Protein AF-A0A151BG47-F1 (afdb_monomer)

Structure (mmCIF, N/CA/C/O backbone):
data_AF-A0A151BG47-F1
#
_entry.id   AF-A0A151BG47-F1
#
loop_
_atom_site.group_PDB
_atom_site.id
_atom_site.type_symbol
_atom_site.label_atom_id
_atom_site.label_alt_id
_atom_site.label_comp_id
_atom_site.label_asym_id
_atom_site.label_entity_id
_atom_site.label_seq_id
_atom_site.pdbx_PDB_ins_code
_atom_site.Cartn_x
_at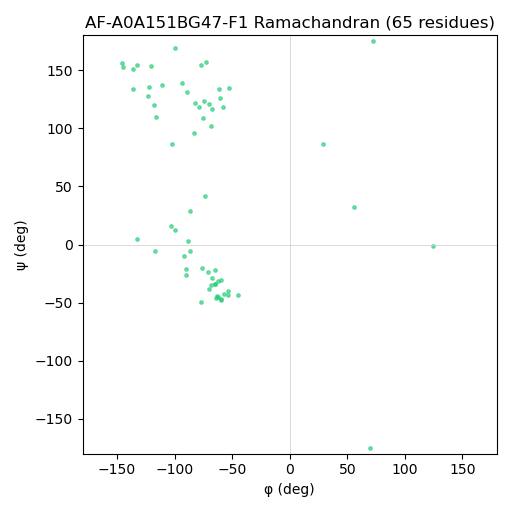om_site.Cartn_y
_atom_site.Cartn_z
_atom_site.occupancy
_atom_site.B_iso_or_equiv
_atom_site.auth_seq_id
_atom_site.auth_comp_id
_atom_site.auth_asym_id
_atom_site.auth_atom_id
_atom_site.pdbx_PDB_model_num
ATOM 1 N N . MET A 1 1 ? 11.605 1.610 -28.515 1.00 40.31 1 MET A N 1
ATOM 2 C CA . MET A 1 1 ? 12.375 2.013 -27.318 1.00 40.31 1 MET A CA 1
ATOM 3 C C . MET A 1 1 ? 13.862 1.892 -27.644 1.00 40.31 1 MET A C 1
ATOM 5 O O . MET A 1 1 ? 14.306 0.804 -27.969 1.00 40.31 1 MET A O 1
ATOM 9 N N . LYS A 1 2 ? 14.583 3.021 -27.687 1.00 54.09 2 LYS A N 1
ATOM 10 C CA . LYS A 1 2 ? 16.033 3.155 -27.977 1.00 54.09 2 LYS A CA 1
ATOM 11 C C . LYS A 1 2 ? 16.737 4.072 -26.950 1.00 54.09 2 LYS A C 1
ATOM 13 O O . LYS A 1 2 ? 17.900 4.403 -27.117 1.00 54.09 2 LYS A O 1
ATOM 18 N N . SER A 1 3 ? 16.010 4.527 -25.927 1.00 70.88 3 SER A N 1
ATOM 19 C CA . SER A 1 3 ? 16.434 5.553 -24.961 1.00 70.88 3 SER A CA 1
ATOM 20 C C . SER A 1 3 ? 17.416 5.043 -23.908 1.00 70.88 3 SER A C 1
ATOM 22 O O . SER A 1 3 ? 18.140 5.832 -23.315 1.00 70.88 3 SER A O 1
ATOM 24 N N . PHE A 1 4 ? 17.461 3.729 -23.699 1.00 77.19 4 PHE A N 1
ATOM 25 C CA . PHE A 1 4 ? 18.396 3.066 -22.803 1.00 77.19 4 PHE A CA 1
ATOM 26 C C . PHE A 1 4 ? 19.169 2.034 -23.625 1.00 77.19 4 PHE A C 1
ATOM 28 O O . PHE A 1 4 ? 18.561 1.230 -24.333 1.00 77.19 4 PHE A O 1
ATOM 35 N N . SER A 1 5 ? 20.501 2.066 -23.563 1.00 85.44 5 SER A N 1
ATOM 36 C CA . SER A 1 5 ? 21.413 1.229 -24.363 1.00 85.44 5 SER A CA 1
ATOM 37 C C . SER A 1 5 ? 21.471 -0.239 -23.905 1.00 85.44 5 SER A C 1
ATOM 39 O O . SER A 1 5 ? 22.543 -0.835 -23.857 1.00 85.44 5 SER A O 1
ATOM 41 N N . ILE A 1 6 ? 20.327 -0.834 -23.562 1.00 86.25 6 ILE A N 1
ATOM 42 C CA . I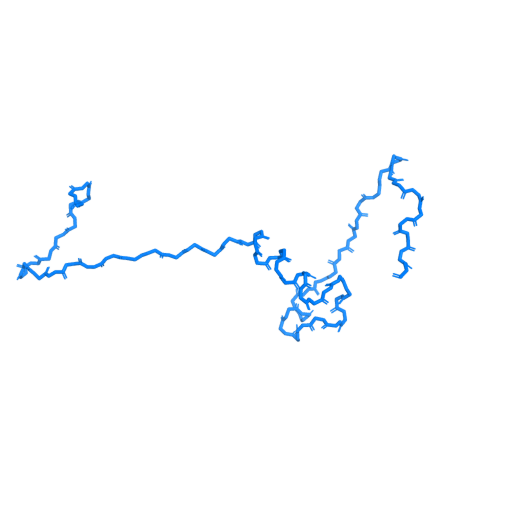LE A 1 6 ? 20.212 -2.234 -23.136 1.00 86.25 6 ILE A CA 1
ATOM 43 C C . ILE A 1 6 ? 20.158 -3.116 -24.391 1.00 86.25 6 ILE A C 1
ATOM 45 O O . ILE A 1 6 ? 19.297 -2.921 -25.250 1.00 86.25 6 ILE A O 1
ATOM 49 N N . ARG A 1 7 ? 21.099 -4.059 -24.522 1.00 86.75 7 ARG A N 1
ATOM 50 C CA . ARG A 1 7 ? 21.272 -4.920 -25.706 1.00 86.75 7 ARG A CA 1
ATOM 51 C C . ARG A 1 7 ? 21.520 -6.372 -25.298 1.00 86.75 7 ARG A C 1
ATOM 53 O O . ARG A 1 7 ? 22.091 -6.625 -24.243 1.00 86.75 7 ARG A O 1
ATOM 60 N N . GLU A 1 8 ? 21.123 -7.309 -26.155 1.00 87.81 8 GLU A N 1
ATOM 61 C CA . GLU A 1 8 ? 21.395 -8.745 -26.009 1.00 87.81 8 GLU A CA 1
ATOM 62 C C . GLU A 1 8 ? 22.396 -9.190 -27.090 1.00 87.81 8 GLU A C 1
ATOM 64 O O . GLU A 1 8 ? 22.313 -8.759 -28.240 1.00 87.81 8 GLU A O 1
ATOM 69 N N . ALA A 1 9 ? 23.383 -10.010 -26.716 1.00 88.81 9 ALA A N 1
ATOM 70 C CA . ALA A 1 9 ? 24.550 -10.315 -27.553 1.00 88.81 9 ALA A CA 1
ATOM 71 C C . ALA A 1 9 ? 24.251 -11.203 -28.775 1.00 88.81 9 ALA A C 1
ATOM 73 O O . ALA A 1 9 ? 24.995 -11.176 -29.752 1.00 88.81 9 ALA A O 1
ATOM 74 N N . LYS A 1 10 ? 23.177 -11.996 -28.732 1.00 91.75 10 LYS A N 1
ATOM 75 C CA . LYS A 1 10 ? 22.722 -12.892 -29.805 1.00 91.75 10 LYS A CA 1
ATOM 76 C C . LYS A 1 10 ? 21.519 -12.320 -30.564 1.00 91.75 10 LYS A C 1
ATOM 78 O O . LYS A 1 10 ? 20.847 -13.055 -31.284 1.00 91.75 10 LYS A O 1
ATOM 83 N N . ASN A 1 11 ? 21.264 -11.019 -30.411 1.00 83.12 11 ASN A N 1
ATOM 84 C CA . ASN A 1 11 ? 20.183 -10.280 -31.053 1.00 83.12 11 ASN A CA 1
ATOM 85 C C . ASN A 1 11 ? 18.775 -10.863 -30.801 1.00 83.12 11 ASN A C 1
ATOM 87 O O . ASN A 1 11 ? 17.888 -10.794 -31.654 1.00 83.12 11 ASN A O 1
ATOM 91 N N . ARG A 1 12 ? 18.567 -11.464 -29.628 1.00 91.44 12 ARG A N 1
ATOM 92 C CA . ARG A 1 12 ? 17.278 -12.009 -29.194 1.00 91.44 12 ARG A CA 1
ATOM 93 C C . ARG A 1 12 ? 16.337 -10.888 -28.734 1.00 91.44 12 ARG A C 1
ATOM 95 O O . ARG A 1 12 ? 16.808 -9.850 -28.262 1.00 91.44 12 ARG A O 1
ATOM 102 N N . PRO A 1 13 ? 15.009 -11.099 -28.797 1.00 8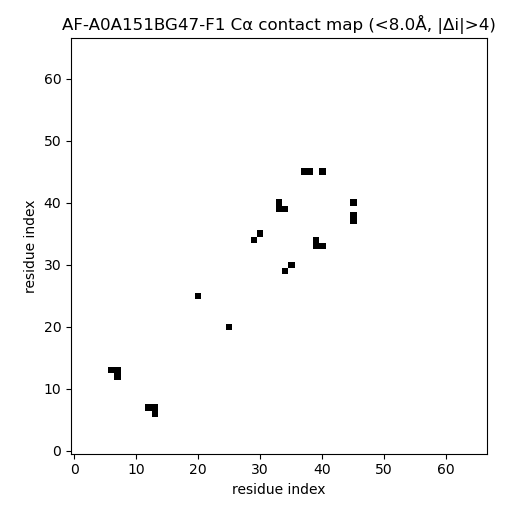9.69 13 PRO A N 1
ATOM 103 C CA . PRO A 1 13 ? 14.049 -10.137 -28.269 1.00 89.69 13 PRO A CA 1
ATOM 104 C C . PRO A 1 13 ? 14.238 -9.913 -26.763 1.00 89.69 13 PRO A C 1
ATOM 106 O O . PRO A 1 13 ? 14.220 -10.861 -25.977 1.00 89.69 13 PRO A O 1
ATOM 109 N N . LEU A 1 14 ? 14.395 -8.648 -26.369 1.00 88.44 14 LEU A N 1
ATOM 110 C CA . LEU A 1 14 ? 14.382 -8.214 -24.974 1.00 88.44 14 LEU A CA 1
ATOM 111 C C .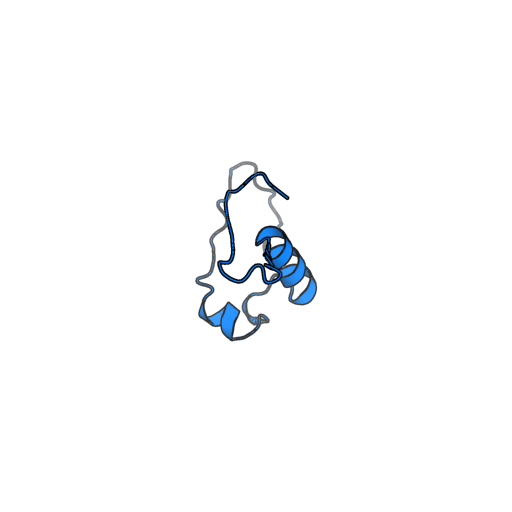 LEU A 1 14 ? 12.976 -7.771 -24.575 1.00 88.44 14 LEU A C 1
ATOM 113 O O . LEU A 1 14 ? 12.308 -7.052 -25.317 1.00 88.44 14 LEU A O 1
ATOM 117 N N . TRP A 1 15 ? 12.571 -8.153 -23.368 1.00 90.75 15 TRP A N 1
ATOM 118 C CA . TRP A 1 15 ? 11.268 -7.829 -22.800 1.00 90.75 15 TRP A CA 1
ATOM 119 C C . TRP A 1 15 ? 11.466 -7.083 -21.485 1.00 90.75 15 TRP A C 1
ATOM 121 O O . TRP A 1 15 ? 12.294 -7.476 -20.663 1.00 90.75 15 TRP A O 1
ATOM 131 N N . THR A 1 16 ? 10.712 -6.009 -21.282 1.00 91.06 16 THR A N 1
ATOM 132 C CA . THR A 1 16 ? 10.681 -5.265 -20.021 1.00 91.06 16 THR A CA 1
ATOM 133 C C . THR A 1 16 ? 9.264 -5.261 -19.468 1.00 91.06 16 THR A C 1
ATOM 135 O O . THR A 1 16 ? 8.288 -5.382 -20.208 1.00 91.06 16 THR A O 1
ATOM 138 N N . GLY A 1 17 ? 9.151 -5.134 -18.151 1.00 92.62 17 GLY A N 1
ATOM 139 C CA . GLY A 1 17 ? 7.873 -5.021 -17.465 1.00 92.62 17 GLY A CA 1
ATOM 140 C C . GLY A 1 17 ? 7.998 -4.097 -16.266 1.00 92.62 17 GLY A C 1
ATOM 141 O O . GLY A 1 17 ? 9.074 -3.951 -15.685 1.00 92.62 17 GLY A O 1
ATOM 142 N N . CYS A 1 18 ? 6.890 -3.470 -15.897 1.00 95.38 18 CYS A N 1
ATOM 143 C CA . CYS A 1 18 ? 6.763 -2.720 -14.658 1.00 95.38 18 CYS A CA 1
ATOM 144 C C . CYS A 1 18 ? 5.457 -3.111 -13.964 1.00 95.38 18 CYS A C 1
ATOM 146 O O . CYS A 1 18 ? 4.504 -3.556 -14.603 1.00 95.38 18 CYS A O 1
ATOM 148 N N . THR A 1 19 ? 5.416 -2.950 -12.645 1.00 95.62 19 THR A N 1
ATOM 149 C CA . THR A 1 19 ? 4.176 -3.058 -11.877 1.00 95.62 19 THR A CA 1
ATOM 150 C C . THR A 1 19 ? 4.110 -1.929 -10.863 1.00 95.62 19 THR A C 1
ATOM 152 O O . THR A 1 19 ? 5.098 -1.617 -10.197 1.00 95.62 19 THR A O 1
ATOM 155 N N . GLY A 1 20 ? 2.947 -1.287 -10.785 1.00 95.56 20 GLY A N 1
ATOM 156 C CA . GLY A 1 20 ? 2.668 -0.196 -9.863 1.00 95.56 20 GLY A CA 1
ATOM 157 C C . GLY A 1 20 ? 1.570 -0.605 -8.894 1.00 95.56 20 GLY A C 1
ATOM 158 O O . GLY A 1 20 ? 0.407 -0.713 -9.275 1.00 95.56 20 GLY A O 1
ATOM 159 N N . LEU A 1 21 ? 1.928 -0.804 -7.628 1.00 96.19 21 LEU A N 1
ATOM 160 C CA . LEU A 1 21 ? 0.977 -1.118 -6.563 1.00 96.19 21 LEU A CA 1
ATOM 161 C C . LEU A 1 21 ? 0.718 0.142 -5.734 1.00 96.19 21 LEU A C 1
ATOM 163 O O . LEU A 1 21 ? 1.383 0.405 -4.735 1.00 96.19 21 LEU A O 1
ATOM 167 N N . GLY A 1 22 ? -0.238 0.955 -6.183 1.00 97.19 22 GLY A N 1
ATOM 168 C CA . GLY A 1 22 ? -0.579 2.218 -5.529 1.00 97.19 22 GLY A CA 1
ATOM 169 C C . GLY A 1 22 ? -1.239 1.999 -4.169 1.00 97.19 22 GLY A C 1
ATOM 170 O O . GLY A 1 22 ? -2.434 1.707 -4.108 1.00 97.19 22 GLY A O 1
ATOM 171 N N . VAL A 1 23 ? -0.483 2.181 -3.083 1.00 97.19 23 VAL A N 1
ATOM 172 C CA . VAL A 1 23 ? -0.932 1.905 -1.704 1.00 97.19 23 VAL A CA 1
ATOM 173 C C . VAL A 1 23 ? -2.238 2.627 -1.364 1.00 97.19 23 VAL A C 1
ATOM 175 O O . VAL A 1 23 ?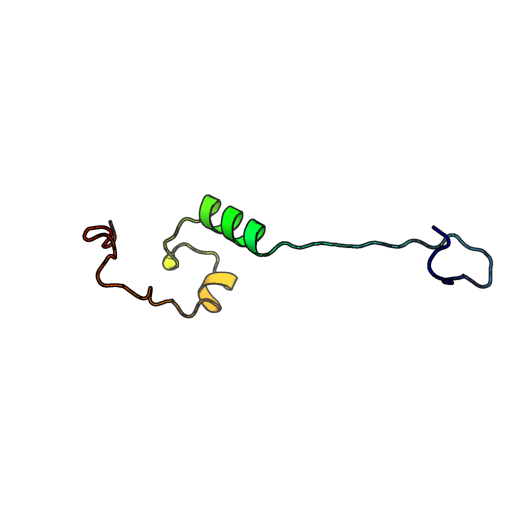 -3.129 2.016 -0.786 1.00 97.19 23 VAL A O 1
ATOM 178 N N . THR A 1 24 ? -2.415 3.876 -1.799 1.00 98.25 24 THR A N 1
ATOM 179 C CA . THR A 1 24 ? -3.659 4.634 -1.581 1.00 98.25 24 THR A CA 1
ATOM 180 C C . THR A 1 24 ? -4.887 3.915 -2.144 1.00 98.25 24 THR A C 1
ATOM 182 O O . THR A 1 24 ? -5.912 3.833 -1.472 1.00 98.25 24 THR A O 1
ATOM 185 N N . ARG A 1 25 ? -4.785 3.334 -3.350 1.00 97.88 25 ARG A N 1
ATOM 186 C CA . ARG A 1 25 ? -5.886 2.561 -3.948 1.00 97.88 25 ARG A CA 1
ATOM 187 C C . ARG A 1 25 ? -6.124 1.245 -3.225 1.00 97.88 25 ARG A C 1
ATOM 189 O O . ARG A 1 25 ? -7.273 0.858 -3.058 1.00 97.88 25 ARG A O 1
ATOM 196 N N . TRP A 1 26 ? -5.056 0.582 -2.792 1.00 97.25 26 TRP A N 1
ATOM 197 C CA . TRP A 1 26 ? -5.164 -0.640 -2.002 1.00 97.25 26 TRP A CA 1
ATOM 198 C C . TRP A 1 26 ? -5.874 -0.390 -0.673 1.00 97.25 26 TRP A C 1
ATOM 200 O O . TRP A 1 26 ? -6.777 -1.141 -0.330 1.00 97.25 26 TRP A O 1
ATOM 210 N N . VAL A 1 27 ? -5.524 0.685 0.036 1.00 97.19 27 VAL A N 1
ATOM 211 C CA . VAL A 1 27 ? -6.182 1.069 1.292 1.00 97.19 27 VAL A CA 1
ATOM 212 C C . VAL A 1 27 ? -7.649 1.426 1.052 1.00 97.19 27 VAL A C 1
ATOM 214 O O . VAL A 1 27 ? -8.509 0.923 1.768 1.00 97.19 27 VAL A O 1
ATOM 217 N N . ALA A 1 28 ? -7.955 2.227 0.026 1.00 98.06 28 ALA A N 1
ATOM 218 C CA . ALA A 1 28 ? -9.336 2.584 -0.300 1.00 98.06 28 ALA A CA 1
ATOM 219 C C . ALA A 1 28 ? -10.195 1.348 -0.621 1.00 98.06 28 ALA A C 1
ATOM 221 O O . ALA A 1 28 ? -11.278 1.192 -0.062 1.00 98.06 28 ALA A O 1
ATOM 222 N N . ALA A 1 29 ? -9.695 0.4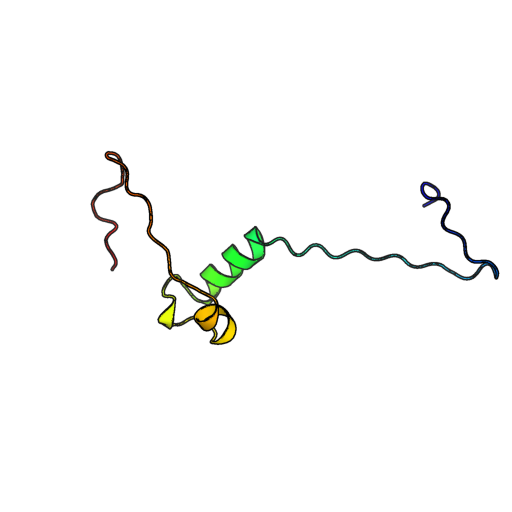45 -1.471 1.00 98.19 29 ALA A N 1
ATOM 223 C CA . ALA A 1 29 ? -10.392 -0.795 -1.806 1.00 98.19 29 ALA A CA 1
ATOM 224 C C . ALA A 1 29 ? -10.558 -1.703 -0.579 1.00 98.19 29 ALA A C 1
ATOM 226 O O . ALA A 1 29 ? -11.648 -2.206 -0.332 1.00 98.19 29 ALA A O 1
ATOM 227 N N . PHE A 1 30 ? -9.501 -1.862 0.220 1.00 97.88 30 PHE A N 1
ATOM 228 C CA . PHE A 1 30 ? -9.515 -2.681 1.428 1.00 97.88 30 PHE A CA 1
ATOM 229 C C . PHE A 1 30 ? -10.553 -2.201 2.448 1.00 97.88 30 PHE A C 1
ATOM 231 O O . PHE A 1 30 ? -11.326 -3.005 2.968 1.00 97.88 30 PHE A O 1
ATOM 238 N N . LEU A 1 31 ? -10.599 -0.894 2.717 1.00 97.31 31 LEU A N 1
ATOM 239 C CA . LEU A 1 31 ? -11.574 -0.316 3.642 1.00 97.31 31 LEU A CA 1
ATOM 240 C C . LEU A 1 31 ? -13.000 -0.401 3.084 1.00 97.31 31 LEU A C 1
ATOM 242 O O . LEU A 1 31 ? -13.928 -0.648 3.848 1.00 97.31 31 LEU A O 1
ATOM 246 N N . ALA A 1 32 ? -13.186 -0.269 1.767 1.00 97.75 32 ALA A N 1
ATOM 247 C CA . ALA A 1 32 ? -14.496 -0.436 1.139 1.00 97.75 32 ALA A CA 1
ATOM 248 C C . ALA A 1 32 ? -15.032 -1.874 1.257 1.00 97.75 32 ALA A C 1
ATOM 250 O O . ALA A 1 32 ? -16.237 -2.063 1.400 1.00 97.75 32 ALA A O 1
ATOM 251 N N . THR A 1 33 ? -14.161 -2.889 1.221 1.00 97.62 33 THR A N 1
ATOM 252 C CA . THR A 1 33 ? -14.577 -4.300 1.292 1.00 97.62 33 THR A CA 1
ATOM 253 C C . THR A 1 33 ? -14.638 -4.865 2.711 1.00 97.62 33 THR A C 1
ATOM 255 O O . THR A 1 33 ? -15.367 -5.826 2.939 1.00 97.62 33 THR A O 1
ATOM 258 N N . HIS A 1 34 ? -13.870 -4.318 3.659 1.00 96.25 34 HIS A N 1
ATOM 259 C CA . HIS A 1 34 ? -13.770 -4.844 5.030 1.00 96.25 34 HIS A CA 1
ATOM 260 C C . HIS A 1 34 ? -14.268 -3.884 6.118 1.00 96.25 34 HIS A C 1
ATOM 262 O O . HIS A 1 34 ? -14.337 -4.272 7.284 1.00 96.25 34 HIS A O 1
ATOM 268 N N . GLY A 1 35 ? -14.623 -2.649 5.760 1.00 96.12 35 GLY A N 1
ATOM 269 C CA . GLY A 1 35 ? -15.045 -1.620 6.703 1.00 96.12 35 GLY A CA 1
ATOM 270 C C . GLY A 1 35 ? -13.907 -1.100 7.589 1.00 96.12 35 GLY A C 1
ATOM 271 O O . GLY A 1 35 ? -12.737 -1.459 7.439 1.00 96.12 35 GLY A O 1
ATOM 272 N N . PHE A 1 36 ? -14.266 -0.233 8.537 1.00 93.94 36 PHE A N 1
ATOM 273 C CA . PHE A 1 36 ? -13.311 0.450 9.417 1.00 93.94 36 PHE A CA 1
ATOM 274 C C . PHE A 1 36 ? -13.033 -0.288 10.731 1.00 93.94 36 PHE A C 1
ATOM 276 O O . PHE A 1 36 ? -12.092 0.089 11.420 1.00 93.94 36 PHE A O 1
ATOM 283 N N . ASN A 1 37 ? -13.796 -1.337 11.069 1.00 93.94 37 ASN A N 1
ATOM 284 C CA . ASN A 1 37 ? -13.586 -2.123 12.286 1.00 93.94 37 ASN A CA 1
ATOM 285 C C . ASN A 1 37 ? -12.366 -3.057 12.131 1.00 93.94 37 ASN A C 1
ATOM 287 O O . ASN A 1 37 ? -12.472 -4.070 11.428 1.00 93.94 37 ASN A O 1
ATOM 291 N N . PRO A 1 38 ? -11.235 -2.798 12.820 1.00 94.12 38 PRO A N 1
ATOM 292 C CA . PRO A 1 38 ? -10.023 -3.600 12.664 1.00 94.12 38 PRO A CA 1
ATOM 293 C C . PRO A 1 38 ? -10.176 -5.049 13.137 1.00 94.12 38 PRO A C 1
ATOM 295 O O . PRO A 1 38 ? -9.432 -5.930 12.695 1.00 94.12 38 PRO A O 1
ATOM 298 N N . GLU A 1 39 ? -11.150 -5.330 14.007 1.00 94.00 39 GLU A N 1
ATOM 299 C CA . GLU A 1 39 ? -11.393 -6.677 14.518 1.00 94.00 39 GLU A CA 1
ATOM 300 C C . GLU A 1 39 ? -11.910 -7.636 13.440 1.00 94.00 39 GLU A C 1
ATOM 302 O O . GLU A 1 39 ? -11.611 -8.833 13.514 1.00 94.00 39 GLU A O 1
ATOM 307 N N . ALA A 1 40 ? -12.610 -7.101 12.431 1.00 94.50 40 ALA A N 1
ATOM 308 C CA . ALA A 1 40 ? -13.185 -7.834 11.302 1.00 94.50 40 ALA A CA 1
ATOM 309 C C . ALA A 1 40 ? -12.207 -8.023 10.124 1.00 94.50 40 ALA A C 1
ATOM 311 O O . ALA A 1 40 ? -12.524 -8.699 9.143 1.00 94.50 40 ALA A O 1
ATOM 312 N N . TRP A 1 41 ? -11.011 -7.432 10.191 1.00 96.81 41 TRP A N 1
ATOM 313 C CA . TRP A 1 41 ? -10.044 -7.486 9.098 1.00 96.81 41 TRP A CA 1
ATOM 314 C C . TRP A 1 41 ? -9.377 -8.862 8.943 1.00 96.81 41 TRP A C 1
ATOM 316 O O . TRP A 1 41 ? -9.242 -9.621 9.910 1.00 96.81 41 TRP A O 1
ATOM 326 N N . PRO A 1 42 ? -8.856 -9.185 7.740 1.00 97.50 42 PRO A N 1
ATOM 327 C CA . PRO A 1 42 ? -8.085 -10.402 7.516 1.00 97.50 42 PRO A CA 1
ATOM 328 C C . PRO A 1 42 ? -6.920 -10.557 8.507 1.00 97.50 42 PRO A C 1
ATOM 330 O O . PRO A 1 42 ? -6.131 -9.628 8.714 1.00 97.50 42 PRO A O 1
ATOM 333 N N . LYS A 1 43 ? -6.756 -11.769 9.063 1.00 97.12 43 LYS A N 1
ATOM 334 C CA . LYS A 1 43 ? -5.742 -12.103 10.089 1.00 97.12 43 LYS A CA 1
ATOM 335 C C . LYS A 1 43 ? -4.332 -11.548 9.801 1.00 97.12 43 LYS A C 1
ATOM 337 O O . LYS A 1 43 ? -3.711 -11.042 10.737 1.00 97.12 43 LYS A O 1
ATOM 342 N N . PRO A 1 44 ? -3.789 -11.605 8.563 1.00 96.06 44 PRO A N 1
ATOM 343 C CA . PRO A 1 44 ? -2.453 -11.076 8.281 1.00 96.06 44 PRO A CA 1
ATOM 344 C C . PRO A 1 44 ? -2.337 -9.557 8.455 1.00 96.06 44 PRO A C 1
ATOM 346 O O . PRO A 1 44 ? -1.281 -9.082 8.873 1.00 96.06 44 PRO A O 1
ATOM 349 N N . VAL A 1 45 ? -3.402 -8.812 8.141 1.00 96.19 45 VAL A N 1
ATOM 350 C CA . VAL A 1 45 ? -3.455 -7.351 8.291 1.00 96.19 45 VAL A CA 1
ATOM 351 C C . VAL A 1 45 ? -3.656 -7.003 9.759 1.00 96.19 45 VAL A C 1
ATOM 353 O O . VAL A 1 45 ? -2.856 -6.254 10.315 1.00 96.19 45 VAL A O 1
ATOM 356 N N . LYS A 1 46 ? -4.636 -7.643 10.412 1.00 95.19 46 LYS A N 1
ATOM 357 C CA . LYS A 1 46 ? -4.929 -7.461 11.840 1.00 95.19 46 LYS A CA 1
ATOM 358 C C . LYS A 1 46 ? -3.696 -7.688 12.721 1.00 95.19 46 LYS A C 1
ATOM 360 O O . LYS A 1 46 ? -3.397 -6.864 13.571 1.00 95.19 46 LYS A O 1
ATOM 365 N N . ARG A 1 47 ? -2.903 -8.737 12.455 1.00 96.06 47 ARG A N 1
ATOM 366 C CA . ARG A 1 47 ? -1.654 -9.022 13.194 1.00 96.06 47 ARG A CA 1
ATOM 367 C C . ARG A 1 47 ? -0.594 -7.919 13.063 1.00 96.06 47 ARG A C 1
ATOM 369 O O . ARG A 1 47 ? 0.229 -7.761 13.958 1.00 96.06 47 ARG A O 1
ATOM 376 N N . LYS A 1 48 ? -0.554 -7.210 11.931 1.00 95.56 48 LYS A N 1
ATOM 377 C CA . LYS A 1 48 ? 0.426 -6.139 11.678 1.00 95.56 48 LYS A CA 1
ATOM 378 C C . LYS A 1 48 ? -0.072 -4.766 12.126 1.00 95.56 48 LYS A C 1
ATOM 380 O O . LYS A 1 48 ? 0.742 -3.864 12.315 1.00 95.56 48 LYS A O 1
ATOM 385 N N . PHE A 1 49 ? -1.381 -4.597 12.259 1.00 94.94 49 PHE A N 1
ATOM 386 C CA . PHE A 1 49 ? -1.994 -3.340 12.643 1.00 94.94 49 PHE A CA 1
ATOM 387 C C . PHE A 1 49 ? -1.783 -3.072 14.136 1.00 94.94 49 PHE A C 1
ATOM 389 O O . PHE A 1 49 ? -2.144 -3.887 14.976 1.00 94.94 49 PHE A O 1
ATOM 396 N N . LYS A 1 50 ? -1.181 -1.926 14.470 1.00 91.06 50 LYS A N 1
ATOM 397 C CA . LYS A 1 50 ? -0.847 -1.542 15.855 1.00 91.06 50 LYS A CA 1
ATOM 398 C C . LYS A 1 50 ? -1.858 -0.566 16.475 1.00 91.06 50 LYS A C 1
ATOM 400 O O . LYS A 1 50 ? -1.574 0.028 17.510 1.00 91.06 50 LYS A O 1
ATOM 405 N N . GLY A 1 51 ? -3.010 -0.382 15.830 1.00 88.38 51 GLY A N 1
ATOM 406 C CA . GLY A 1 51 ? -3.957 0.677 16.167 1.00 88.38 51 GLY A CA 1
ATOM 407 C C . GLY A 1 51 ? -3.466 2.062 15.743 1.00 88.38 51 GLY A C 1
ATOM 408 O O . GLY A 1 51 ? -2.350 2.237 15.247 1.00 88.38 51 GLY A O 1
ATOM 409 N N . TYR A 1 52 ? -4.326 3.058 15.924 1.0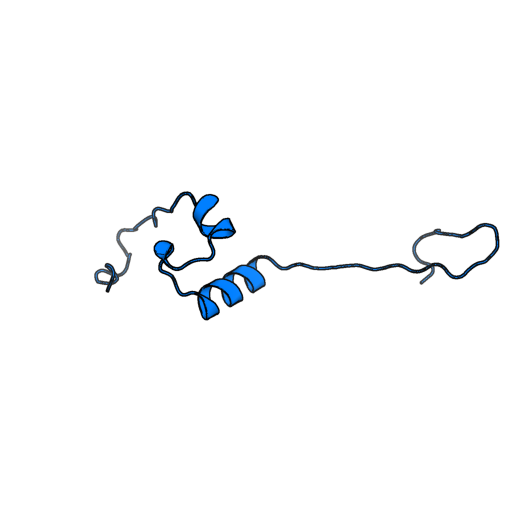0 88.75 52 TYR A N 1
ATOM 410 C CA . TYR A 1 52 ? -4.018 4.464 15.685 1.00 88.75 52 TYR A CA 1
ATOM 411 C C . TYR A 1 52 ? -4.769 5.330 16.694 1.00 88.75 52 TYR A C 1
ATOM 413 O O . TYR A 1 52 ? -5.796 4.926 17.235 1.00 88.75 52 TYR A O 1
ATOM 421 N N . ARG A 1 53 ? -4.253 6.535 16.946 1.00 86.94 53 ARG A N 1
ATOM 422 C CA . ARG A 1 53 ? -4.997 7.590 17.636 1.00 86.94 53 ARG A CA 1
ATOM 423 C C . ARG A 1 53 ? -5.157 8.762 16.692 1.00 86.94 53 ARG A C 1
ATOM 425 O O . ARG A 1 53 ? -4.162 9.325 16.243 1.00 86.94 53 ARG A O 1
ATOM 432 N N . THR A 1 54 ? -6.401 9.119 16.401 1.00 85.56 54 THR A N 1
ATOM 433 C CA . THR A 1 54 ? -6.706 10.305 15.604 1.00 85.56 54 THR A CA 1
ATOM 434 C C . THR A 1 54 ? -6.384 11.552 16.428 1.00 85.56 54 THR A C 1
ATOM 436 O O . THR A 1 54 ? -6.958 11.714 17.509 1.00 85.56 54 THR A O 1
ATOM 439 N N . PRO A 1 55 ? -5.479 12.436 15.971 1.00 86.56 55 PRO A N 1
ATOM 440 C CA . PRO A 1 55 ? -5.246 13.699 16.654 1.00 86.56 55 PRO A CA 1
ATOM 441 C C . PRO A 1 55 ? -6.499 14.574 16.521 1.00 86.56 55 PRO A C 1
ATOM 443 O O . PRO A 1 55 ? -6.898 14.938 15.416 1.00 86.56 55 PRO A O 1
ATOM 446 N N . LYS A 1 56 ? -7.134 14.895 17.651 1.00 85.88 56 LYS A N 1
ATOM 447 C CA . LYS A 1 56 ? -8.307 15.778 17.703 1.00 85.88 56 LYS A CA 1
ATOM 448 C C . LYS A 1 56 ? -7.836 17.230 17.859 1.00 85.88 56 LYS A C 1
ATOM 450 O O . LYS A 1 56 ? -7.008 17.519 18.720 1.00 85.88 56 LYS A O 1
ATOM 455 N N . SER A 1 57 ? -8.356 18.140 17.036 1.00 86.44 57 SER A N 1
ATOM 456 C CA . SER A 1 57 ? -8.153 19.592 17.167 1.00 86.44 57 SER A CA 1
ATOM 457 C C . 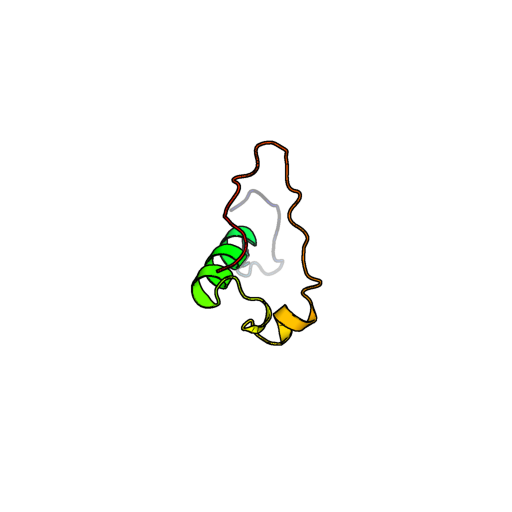SER A 1 57 ? -9.357 20.258 17.845 1.00 86.44 57 SER A C 1
ATOM 459 O O . SER A 1 57 ? -10.413 19.644 17.987 1.00 86.44 57 SER A O 1
ATOM 461 N N . LEU A 1 58 ? -9.235 21.533 18.240 1.00 85.94 58 LEU A N 1
ATOM 462 C CA . LEU A 1 58 ? -10.351 22.289 18.834 1.00 85.94 58 LEU A CA 1
ATOM 463 C C . LEU A 1 58 ? -11.564 22.395 17.888 1.00 85.94 58 LEU A C 1
ATOM 465 O O . LEU A 1 58 ? -12.704 22.432 18.341 1.00 85.94 58 LEU A O 1
ATOM 469 N N . GLN A 1 59 ? -11.303 22.412 16.578 1.00 85.56 59 GLN A N 1
ATOM 470 C CA . GLN A 1 59 ? -12.308 22.466 15.513 1.00 85.56 59 GLN A CA 1
ATOM 471 C C . GLN A 1 59 ? -12.798 21.075 15.073 1.00 85.56 59 GLN A C 1
ATOM 473 O O . GLN A 1 59 ? -13.578 20.981 14.128 1.00 85.56 59 GLN A O 1
ATOM 478 N N . TRP A 1 60 ? -12.338 19.990 15.710 1.00 85.94 60 TRP A N 1
ATOM 479 C CA . TRP A 1 60 ? -12.750 18.637 15.342 1.00 85.94 60 TRP A CA 1
ATOM 480 C C . TRP A 1 60 ? -14.265 18.469 15.527 1.00 85.94 60 TRP A C 1
ATOM 482 O O . TRP A 1 60 ? -14.788 18.867 16.575 1.00 85.94 60 TRP A O 1
ATOM 492 N N . PRO A 1 61 ? -14.982 17.880 14.553 1.00 82.81 61 PRO A N 1
ATOM 493 C CA . PRO A 1 61 ? -16.423 17.705 14.655 1.00 82.81 61 PRO A CA 1
ATOM 494 C C . PRO A 1 61 ? -16.776 16.892 15.905 1.00 82.81 61 PRO A C 1
ATOM 496 O O . PRO A 1 61 ? -16.361 15.742 16.075 1.00 82.81 61 PRO A O 1
ATOM 499 N N . LYS A 1 62 ? -17.535 17.518 16.807 1.00 73.44 62 LYS A N 1
ATOM 500 C CA . LYS A 1 62 ? -18.035 16.893 18.032 1.00 73.44 62 LYS A CA 1
ATOM 501 C C . LYS A 1 62 ? -19.241 16.030 17.654 1.00 73.44 62 LYS A C 1
ATOM 503 O O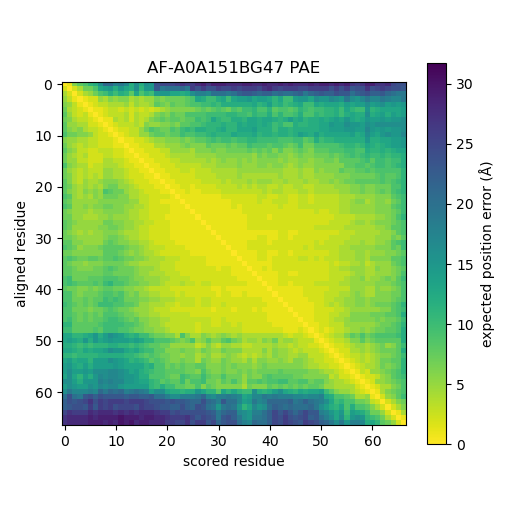 . LYS A 1 62 ? -20.214 16.564 17.135 1.00 73.44 62 LYS A O 1
ATOM 508 N N . GLY A 1 63 ? -19.158 14.715 17.875 1.00 64.69 63 GLY A N 1
ATOM 509 C CA . GLY A 1 63 ? -20.253 13.769 17.597 1.00 64.69 63 GLY A CA 1
ATOM 510 C C . GLY A 1 63 ? -19.918 12.600 16.662 1.00 64.69 63 GLY A C 1
ATOM 511 O O . GLY A 1 63 ? -20.764 11.746 16.451 1.00 64.69 63 GLY A O 1
ATOM 512 N N . LEU A 1 64 ? -18.692 12.517 16.135 1.00 60.53 64 LEU A N 1
ATOM 513 C CA . LEU A 1 64 ? -18.183 11.350 15.390 1.00 60.53 64 LEU A CA 1
ATOM 514 C C . LEU A 1 64 ? -17.562 10.287 16.321 1.00 60.53 64 LEU A C 1
ATOM 516 O O . LEU A 1 64 ? -16.613 9.599 15.947 1.00 60.53 64 LEU A O 1
ATOM 520 N N . GLU A 1 65 ? -18.038 10.201 17.563 1.00 59.59 65 GLU A N 1
ATOM 521 C CA . GLU A 1 65 ? -17.605 9.161 18.497 1.00 59.59 65 GLU A CA 1
ATOM 522 C C . GLU A 1 65 ? -18.422 7.896 18.218 1.00 59.59 65 GLU A C 1
ATOM 524 O O . GLU A 1 65 ? -19.570 7.800 18.628 1.00 59.59 65 GLU A O 1
ATOM 529 N N . GLU A 1 66 ? -17.821 7.011 17.417 1.00 57.47 66 GLU A N 1
ATOM 530 C CA . GLU A 1 66 ? -18.093 5.571 17.265 1.00 57.47 66 GLU A CA 1
ATOM 531 C C . GLU A 1 66 ? -19.546 5.119 17.539 1.00 57.47 66 GLU A C 1
ATOM 533 O O . GLU A 1 66 ? -19.874 4.666 18.633 1.00 57.47 66 GLU A O 1
ATOM 538 N N . THR A 1 67 ? -20.404 5.188 16.512 1.00 41.25 67 THR A N 1
ATOM 539 C CA . THR A 1 67 ? -21.467 4.178 16.312 1.00 41.25 67 THR A CA 1
ATOM 540 C C . THR A 1 67 ? -20.871 2.853 15.873 1.00 41.25 67 THR A C 1
ATOM 542 O O . THR A 1 67 ? -19.955 2.907 15.015 1.00 41.25 67 THR A O 1
#

pLDDT: mean 87.7, std 13.22, range [40.31, 98.25]

Solvent-accessible surface area (backbone atoms only — not comparable to full-atom values): 4922 Å² total; per-residue (Å²): 140,78,91,61,95,78,80,56,96,82,74,59,92,84,83,87,85,85,84,84,84,58,60,70,58,52,52,54,52,49,38,73,76,49,49,87,54,62,88,72,38,61,67,77,58,42,74,69,56,83,79,85,79,84,89,78,58,96,84,48,79,85,81,80,73,80,130

Foldseek 3Di:
DPPDVDQDPVRDDDDDDDDDDPVVVVVVVQCVVQNDPLVSHDPVVSVVDPDDDDDDDPPRDPPPPDD

Mean predicted aligned error: 7.65 Å

Secondary structure (DSSP, 8-state):
--SS----TT-PPP--------HHHHHHHHHHHH-S-GGGS-HHHHHH-----PPPPTTSPTT-S--

Sequence (67 aa):
MKSFSIREAKNRPLWTGCTGLGVTRWVAAFLATHGFNPEAWPKPVKRKFKGYRTPKSLQWPKGLEET

Radius of gyration: 22.72 Å; Cα contacts (8 Å, |Δi|>4): 12; chains: 1; bounding box: 46×35×50 Å